Protein AF-A0A2X3K4V0-F1 (afdb_monomer_lite)

Organism: Escherichia coli (NCBI:txid562)

Secondary structure (DSSP, 8-state):
----------------------TTEEEEEEEEEETTEEEEEEEE-GGGGSTTTTTTS-HHHHHTT-HHHHHHHHHHHEESPPPHHHHHHHS--

Structure (mmCIF, N/CA/C/O backbone):
data_AF-A0A2X3K4V0-F1
#
_entry.id   AF-A0A2X3K4V0-F1
#
loop_
_atom_site.group_PDB
_atom_site.id
_atom_site.type_symbol
_atom_site.label_atom_id
_atom_site.label_alt_id
_atom_site.label_comp_id
_atom_site.label_asym_id
_atom_site.label_entity_id
_atom_site.label_seq_id
_atom_site.pdbx_PDB_ins_code
_atom_site.Cartn_x
_atom_site.Cartn_y
_atom_site.Cartn_z
_atom_site.occupancy
_atom_site.B_iso_or_equiv
_atom_site.auth_seq_id
_atom_site.auth_comp_id
_atom_site.auth_asym_id
_atom_site.auth_atom_id
_atom_site.pdbx_PDB_model_num
ATOM 1 N N . MET A 1 1 ? 10.579 -22.789 -51.667 1.00 44.31 1 MET A N 1
ATOM 2 C CA . MET A 1 1 ? 11.491 -22.113 -50.719 1.00 44.31 1 MET A CA 1
ATOM 3 C C . MET A 1 1 ? 11.055 -20.663 -50.598 1.00 44.31 1 MET A C 1
ATOM 5 O O . MET A 1 1 ? 10.807 -20.060 -51.633 1.00 44.31 1 MET A O 1
ATOM 9 N N . LYS A 1 2 ? 11.022 -20.157 -49.357 1.00 41.94 2 LYS A N 1
ATOM 10 C CA . LYS A 1 2 ? 10.664 -18.803 -48.885 1.00 41.94 2 LYS A CA 1
ATOM 11 C C . LYS A 1 2 ? 9.216 -18.629 -48.408 1.00 41.94 2 LYS A C 1
ATOM 13 O O . LYS A 1 2 ? 8.310 -18.282 -49.151 1.00 41.94 2 LYS A O 1
ATOM 18 N N . GLU A 1 3 ? 9.095 -18.909 -47.115 1.00 34.72 3 GLU A N 1
ATOM 19 C CA . GLU A 1 3 ? 8.107 -18.425 -46.158 1.00 34.72 3 GLU A CA 1
ATOM 20 C C . GLU A 1 3 ? 8.244 -16.905 -45.970 1.00 34.72 3 GLU A C 1
ATOM 22 O O . GLU A 1 3 ? 9.363 -16.398 -45.873 1.00 34.72 3 GLU A O 1
ATOM 27 N N . THR A 1 4 ? 7.119 -16.198 -45.859 1.00 45.78 4 THR A N 1
ATOM 28 C CA . THR A 1 4 ? 7.045 -14.884 -45.205 1.00 45.78 4 THR A CA 1
ATOM 29 C C . THR A 1 4 ? 5.759 -14.811 -44.390 1.00 45.78 4 THR A C 1
ATOM 31 O O . THR A 1 4 ? 4.663 -14.762 -44.946 1.00 45.78 4 THR A O 1
ATOM 34 N N . LYS A 1 5 ? 5.938 -14.835 -43.064 1.00 45.41 5 LYS A N 1
ATOM 35 C CA . LYS A 1 5 ? 4.956 -14.504 -42.025 1.00 45.41 5 LYS A CA 1
ATOM 36 C C . LYS A 1 5 ? 4.301 -13.155 -42.301 1.00 45.41 5 LYS A C 1
ATOM 38 O O . LYS A 1 5 ? 5.026 -12.196 -42.534 1.00 45.41 5 LYS A O 1
ATOM 43 N N . ASN A 1 6 ? 2.986 -13.069 -42.123 1.00 46.19 6 ASN A N 1
ATOM 44 C CA . ASN A 1 6 ? 2.319 -11.834 -41.725 1.00 46.19 6 ASN A CA 1
ATOM 45 C C . ASN A 1 6 ? 1.287 -12.165 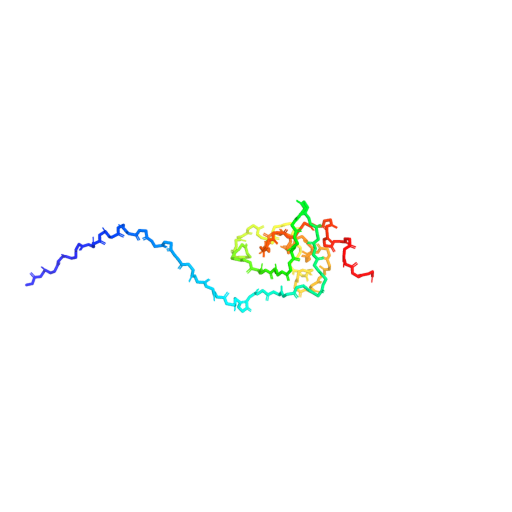-40.646 1.00 46.19 6 ASN A C 1
ATOM 47 O O . ASN A 1 6 ? 0.537 -13.129 -40.757 1.00 46.19 6 ASN A O 1
ATOM 51 N N . ILE A 1 7 ? 1.389 -11.404 -39.565 1.00 44.66 7 ILE A N 1
ATOM 52 C CA . ILE A 1 7 ? 0.786 -11.617 -38.255 1.00 44.66 7 ILE A CA 1
ATOM 53 C C . ILE A 1 7 ? -0.631 -11.047 -38.289 1.00 44.66 7 ILE A C 1
ATOM 55 O O . ILE A 1 7 ? -0.819 -9.892 -38.670 1.00 44.66 7 ILE A O 1
ATOM 59 N N . ASP A 1 8 ? -1.601 -11.875 -37.916 1.00 45.34 8 ASP A N 1
ATOM 60 C CA . ASP A 1 8 ? -3.005 -11.500 -37.809 1.00 45.34 8 ASP A CA 1
ATOM 61 C C . ASP A 1 8 ? -3.196 -10.513 -36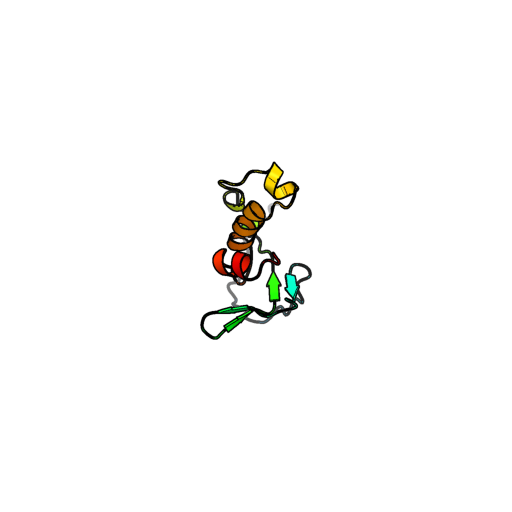.647 1.00 45.34 8 ASP A C 1
ATOM 63 O O . ASP A 1 8 ? -2.676 -10.706 -35.545 1.00 45.34 8 ASP A O 1
ATOM 67 N N . THR A 1 9 ? -3.866 -9.401 -36.937 1.00 44.94 9 THR A N 1
ATOM 68 C CA . THR A 1 9 ? -4.231 -8.372 -35.963 1.00 44.94 9 THR A CA 1
ATOM 69 C C . THR A 1 9 ? -5.665 -8.642 -35.529 1.00 44.94 9 THR A C 1
ATOM 71 O O . THR A 1 9 ? -6.599 -8.133 -36.145 1.00 44.94 9 THR A O 1
ATOM 74 N N . GLU A 1 10 ? -5.846 -9.398 -34.448 1.00 37.72 10 GLU A N 1
ATOM 75 C CA . GLU A 1 10 ? -7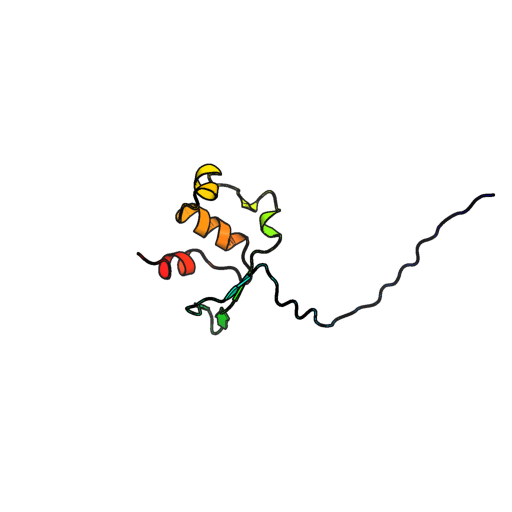.137 -9.481 -33.766 1.00 37.72 10 GLU A CA 1
ATOM 76 C C . GLU A 1 10 ? -7.218 -8.416 -32.668 1.00 37.72 10 GLU A C 1
ATOM 78 O O . GLU A 1 10 ? -6.671 -8.548 -31.574 1.00 37.72 10 GLU A O 1
ATOM 83 N N . ASN A 1 11 ? -7.950 -7.344 -32.966 1.00 43.22 11 ASN A N 1
ATOM 84 C CA . ASN A 1 11 ? -8.628 -6.559 -31.946 1.00 43.22 11 ASN A CA 1
ATOM 85 C C . ASN A 1 11 ? -9.966 -7.246 -31.652 1.00 43.22 11 ASN A C 1
ATOM 87 O O . ASN A 1 11 ? -10.903 -7.114 -32.436 1.00 43.22 11 ASN A O 1
ATOM 91 N N . THR A 1 12 ? -10.071 -7.944 -30.523 1.00 33.41 12 THR A N 1
ATOM 92 C CA . THR A 1 12 ? -11.361 -8.260 -29.901 1.00 33.41 12 THR A CA 1
ATOM 93 C C . THR A 1 12 ? -11.247 -8.101 -28.391 1.00 33.41 12 THR A C 1
ATOM 95 O O . THR A 1 12 ? -10.536 -8.82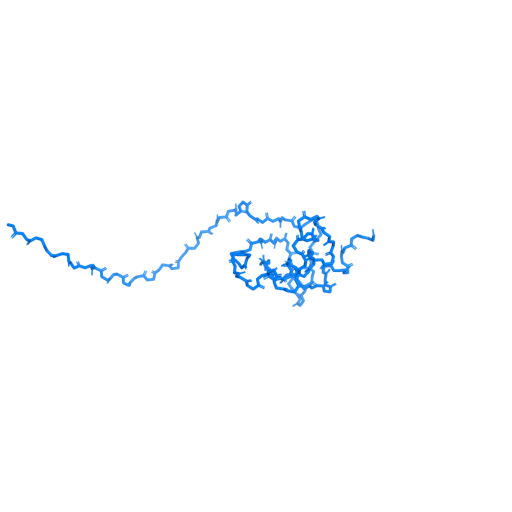0 -27.697 1.00 33.41 12 THR A O 1
ATOM 98 N N . VAL A 1 13 ? -11.969 -7.089 -27.919 1.00 47.38 13 VAL A N 1
ATOM 99 C CA . VAL A 1 13 ? -12.418 -6.872 -26.546 1.00 47.38 13 VAL A CA 1
ATOM 100 C C . VAL A 1 13 ? -12.885 -8.178 -25.904 1.00 47.38 13 VAL A C 1
ATOM 102 O O . VAL A 1 13 ? -13.844 -8.786 -26.371 1.00 47.38 13 VAL A O 1
ATOM 105 N N . VAL A 1 14 ? -12.276 -8.542 -24.776 1.00 44.62 14 VAL A N 1
ATOM 106 C CA . VAL A 1 14 ? -12.875 -9.454 -23.796 1.00 44.62 14 VAL A CA 1
ATOM 107 C C . VAL A 1 14 ? -12.807 -8.809 -22.415 1.00 44.62 14 VAL A C 1
ATOM 109 O O . VAL A 1 14 ? -11.795 -8.831 -21.721 1.00 44.62 14 VAL A O 1
ATOM 112 N N . ALA A 1 15 ? -13.915 -8.175 -22.040 1.00 43.25 15 ALA A N 1
ATOM 113 C CA . ALA A 1 15 ? -14.294 -8.053 -20.647 1.00 43.25 15 ALA A CA 1
ATOM 114 C C . ALA A 1 15 ? -14.894 -9.400 -20.236 1.00 43.25 15 ALA A C 1
ATOM 116 O O . ALA A 1 15 ? -15.925 -9.766 -20.784 1.00 43.25 15 ALA A O 1
ATOM 117 N N . ASP A 1 16 ? -14.233 -10.134 -19.339 1.00 35.41 16 ASP A N 1
ATOM 118 C CA . ASP A 1 16 ? -14.873 -10.856 -18.234 1.00 35.41 16 ASP A CA 1
ATOM 119 C C . ASP A 1 16 ? -13.816 -11.540 -17.349 1.00 35.41 16 ASP A C 1
ATOM 121 O O . ASP A 1 16 ? -13.062 -12.408 -17.779 1.00 35.41 16 ASP A O 1
ATOM 125 N N . THR A 1 17 ? -13.792 -11.108 -16.089 1.00 44.34 17 THR A N 1
ATOM 126 C CA . THR A 1 17 ? -13.681 -11.945 -14.891 1.00 44.34 17 THR A CA 1
ATOM 127 C C . THR A 1 17 ? -12.654 -13.082 -14.898 1.00 44.34 17 THR A C 1
ATOM 129 O O . THR A 1 17 ? -12.990 -14.253 -15.066 1.00 44.34 17 THR A O 1
ATOM 132 N N . VAL A 1 18 ? -11.426 -12.762 -14.481 1.00 42.47 18 VAL A N 1
ATOM 133 C CA . VAL A 1 18 ? -10.620 -13.717 -13.711 1.00 42.47 18 VAL A CA 1
ATOM 134 C C . VAL A 1 18 ? -10.864 -13.422 -12.234 1.00 42.47 18 VAL A C 1
ATOM 136 O O . VAL A 1 18 ? -10.274 -12.523 -11.641 1.00 42.47 18 VAL A O 1
ATOM 139 N N . LYS A 1 19 ? -11.788 -14.179 -11.633 1.00 46.03 19 LYS A N 1
ATOM 140 C CA . LYS A 1 19 ? -11.907 -14.329 -10.178 1.00 46.03 19 LYS A CA 1
ATOM 141 C C . LYS A 1 19 ? -10.753 -15.220 -9.715 1.00 46.03 19 LYS A C 1
ATOM 143 O O . LYS A 1 19 ? -10.956 -16.364 -9.315 1.00 46.03 19 LYS A O 1
ATOM 148 N N . GLU A 1 20 ? -9.535 -14.712 -9.850 1.00 40.88 20 GLU A N 1
ATOM 149 C CA . GLU A 1 20 ? -8.363 -15.315 -9.239 1.00 40.88 20 GLU A CA 1
ATOM 150 C C . GLU A 1 20 ? -8.494 -15.037 -7.745 1.00 40.88 20 GLU A C 1
ATOM 152 O O . GLU A 1 20 ? -8.609 -13.892 -7.307 1.00 40.88 20 GLU A O 1
ATOM 157 N N . THR A 1 21 ? -8.570 -16.089 -6.937 1.00 49.75 21 THR A N 1
ATOM 158 C CA . THR A 1 21 ? -8.349 -15.919 -5.501 1.00 49.75 21 THR A CA 1
ATOM 159 C C . THR A 1 21 ? -6.842 -15.747 -5.371 1.00 49.75 21 THR A C 1
ATOM 161 O O . THR A 1 21 ? -6.135 -16.719 -5.140 1.00 49.75 21 THR A O 1
ATOM 164 N N . SER A 1 22 ? -6.353 -14.545 -5.689 1.00 52.62 22 SER A N 1
ATOM 165 C CA . SER A 1 22 ? -4.936 -14.269 -5.890 1.00 52.62 22 SER A CA 1
ATOM 166 C C . SER A 1 22 ? -4.152 -14.677 -4.651 1.00 52.62 22 SER A C 1
ATOM 168 O O . SER A 1 22 ? -4.351 -14.152 -3.554 1.00 52.62 22 SER A O 1
ATOM 170 N N . GLU A 1 23 ? -3.212 -15.596 -4.839 1.00 64.56 23 GLU A N 1
ATOM 171 C CA . GLU A 1 23 ? -2.309 -16.143 -3.818 1.00 64.56 23 GLU A CA 1
ATOM 172 C C . GLU A 1 23 ? -1.365 -15.073 -3.217 1.00 64.56 23 GLU A C 1
ATOM 174 O O . GLU A 1 23 ? -0.524 -15.360 -2.370 1.00 64.56 23 GLU A O 1
ATOM 179 N N . ARG A 1 24 ? -1.489 -13.820 -3.675 1.00 75.75 24 ARG A N 1
ATOM 180 C CA . ARG A 1 24 ? -0.595 -12.685 -3.418 1.00 75.75 24 ARG A CA 1
ATOM 181 C C . ARG A 1 24 ? -1.153 -11.632 -2.457 1.00 75.75 24 ARG A C 1
ATOM 183 O O . ARG A 1 24 ? -0.474 -10.635 -2.203 1.00 75.75 24 ARG A O 1
ATOM 190 N N . GLY A 1 25 ? -2.362 -11.821 -1.929 1.00 86.12 25 GLY A N 1
ATOM 191 C CA . GLY A 1 25 ? -2.985 -10.857 -1.022 1.00 86.12 25 GLY A CA 1
ATOM 192 C C . GLY A 1 25 ? -3.483 -11.447 0.289 1.00 86.12 25 GLY A C 1
ATOM 193 O O . GLY A 1 25 ? -3.692 -12.649 0.441 1.00 86.12 25 GLY A O 1
ATOM 194 N N . ILE A 1 26 ? -3.647 -10.558 1.262 1.00 90.94 26 ILE A N 1
ATOM 195 C CA . ILE A 1 26 ? -4.019 -10.858 2.638 1.00 90.94 26 ILE A CA 1
ATOM 196 C C . ILE A 1 26 ? -5.423 -10.337 2.935 1.00 90.94 26 ILE A C 1
ATOM 198 O O . ILE A 1 26 ? -5.772 -9.200 2.614 1.00 90.94 26 ILE A O 1
ATOM 202 N N . LYS A 1 27 ? -6.232 -11.161 3.606 1.00 92.44 27 LYS A N 1
ATOM 203 C CA . LYS A 1 27 ? -7.482 -10.702 4.216 1.00 92.44 27 LYS A CA 1
ATOM 204 C C . LYS A 1 27 ? -7.159 -10.023 5.542 1.00 92.44 27 LYS A C 1
ATOM 206 O O . LYS A 1 27 ? -6.480 -10.603 6.386 1.00 92.44 27 LYS A O 1
ATOM 211 N N . LEU A 1 28 ? -7.657 -8.808 5.732 1.00 89.38 28 LEU A N 1
ATOM 212 C CA . LEU A 1 28 ? -7.448 -8.065 6.966 1.00 89.38 28 LEU A CA 1
ATOM 213 C C . LEU A 1 28 ? -8.343 -8.631 8.071 1.00 89.38 28 LEU A C 1
ATOM 215 O O . LEU A 1 28 ? -9.554 -8.769 7.890 1.00 89.38 28 LEU A O 1
ATOM 219 N N . THR A 1 29 ? -7.755 -8.913 9.234 1.00 89.56 29 THR A N 1
ATOM 220 C CA . THR A 1 29 ? -8.509 -9.311 10.434 1.00 89.56 29 THR A CA 1
ATOM 221 C C . THR A 1 29 ? -9.433 -8.187 10.898 1.00 89.56 29 THR A C 1
ATOM 223 O O . THR A 1 29 ? -10.562 -8.439 11.313 1.00 89.56 29 THR A O 1
ATOM 226 N N . GLN A 1 30 ? -8.968 -6.941 10.780 1.00 88.50 30 GLN A N 1
ATOM 227 C CA . GLN A 1 30 ? -9.753 -5.745 11.041 1.00 88.50 30 GLN A CA 1
ATOM 228 C C . GLN A 1 30 ? -9.867 -4.920 9.752 1.00 88.50 30 GLN A C 1
ATOM 230 O O . GLN A 1 30 ? -8.843 -4.462 9.241 1.00 88.50 30 GLN A O 1
ATOM 235 N N . PRO A 1 31 ? -11.085 -4.727 9.211 1.00 89.12 31 PRO A N 1
ATOM 236 C CA . PRO A 1 31 ? -11.291 -3.890 8.038 1.00 89.12 31 PRO A CA 1
ATOM 237 C C . PRO A 1 31 ? -10.863 -2.441 8.282 1.00 89.12 31 PRO A C 1
ATOM 239 O O . PRO A 1 31 ? -11.036 -1.908 9.380 1.00 89.12 31 PRO A O 1
ATOM 242 N N . ILE A 1 32 ? -10.368 -1.790 7.234 1.00 88.19 32 ILE A N 1
ATOM 243 C CA . ILE A 1 32 ? -10.058 -0.357 7.243 1.00 88.19 32 ILE A CA 1
ATOM 244 C C . ILE A 1 32 ? -11.240 0.391 6.625 1.00 88.19 32 ILE A C 1
ATOM 246 O O . ILE A 1 32 ? -11.623 0.105 5.492 1.00 88.19 32 ILE A O 1
ATOM 250 N N . GLU A 1 33 ? -11.797 1.362 7.348 1.00 87.50 33 GLU A N 1
ATOM 251 C CA . GLU A 1 33 ? -12.850 2.242 6.831 1.00 87.50 33 GLU A CA 1
ATOM 252 C C . GLU A 1 33 ? -12.235 3.528 6.266 1.00 87.50 33 GLU A C 1
ATOM 254 O O . GLU A 1 33 ? -11.595 4.294 6.991 1.00 87.50 33 GLU A O 1
ATOM 259 N N . ARG A 1 34 ? -12.425 3.777 4.967 1.00 82.69 34 ARG A N 1
ATOM 260 C CA . ARG A 1 34 ? -11.906 4.968 4.286 1.00 82.69 34 ARG A CA 1
ATOM 261 C C . ARG A 1 34 ? -12.934 5.515 3.306 1.00 82.69 34 ARG A C 1
ATOM 263 O O . ARG A 1 34 ? -13.319 4.833 2.368 1.00 82.69 34 ARG A O 1
ATOM 270 N N . GLY A 1 35 ? -13.370 6.759 3.507 1.00 79.12 35 GLY A N 1
ATOM 271 C CA . GLY A 1 35 ? -14.259 7.449 2.559 1.00 79.12 35 GLY A CA 1
ATOM 272 C C . GLY A 1 35 ? -15.600 6.745 2.299 1.00 79.12 35 GLY A C 1
ATOM 273 O O . GLY A 1 35 ? -16.180 6.938 1.240 1.00 79.12 35 GLY A O 1
ATOM 274 N N . GLY A 1 36 ? -16.078 5.918 3.237 1.00 80.69 36 GLY A N 1
ATOM 275 C CA . GLY A 1 36 ? -17.287 5.099 3.077 1.00 80.69 36 GLY A CA 1
ATOM 276 C C . GLY A 1 36 ? -17.043 3.696 2.507 1.00 80.69 36 GLY A C 1
ATOM 277 O O . GLY A 1 36 ? -17.964 2.883 2.496 1.00 80.69 36 GLY A O 1
ATOM 278 N N . GLU A 1 37 ? -15.813 3.378 2.098 1.00 82.88 37 GLU A N 1
ATOM 279 C CA . GLU A 1 37 ? -15.412 2.051 1.632 1.00 82.88 37 GLU A CA 1
ATOM 280 C C . GLU A 1 37 ? -14.733 1.247 2.752 1.00 82.88 37 GLU A C 1
ATOM 282 O O . GLU A 1 37 ? -14.011 1.795 3.592 1.00 82.88 37 GLU A O 1
ATOM 287 N N . LYS A 1 38 ? -14.971 -0.071 2.767 1.00 89.50 38 LYS A N 1
ATOM 288 C CA . LYS A 1 38 ? -14.331 -1.014 3.692 1.00 89.50 38 LYS A CA 1
ATOM 289 C C . LYS A 1 38 ? -13.301 -1.857 2.957 1.00 89.50 38 LYS A C 1
ATOM 291 O O . LYS A 1 38 ? -13.655 -2.771 2.215 1.00 89.50 38 LYS A O 1
ATOM 296 N N . ILE A 1 39 ? -12.029 -1.609 3.235 1.00 90.81 39 ILE A N 1
ATOM 297 C CA . ILE A 1 39 ? -10.933 -2.436 2.736 1.00 90.81 39 ILE A CA 1
ATOM 298 C C . ILE A 1 39 ? -10.846 -3.675 3.629 1.00 90.81 39 ILE A C 1
ATOM 300 O O . ILE A 1 39 ? -10.589 -3.573 4.828 1.00 90.81 39 ILE A O 1
ATOM 304 N N . THR A 1 40 ? -11.084 -4.850 3.048 1.00 92.81 40 THR A N 1
ATOM 305 C CA . THR A 1 40 ? -11.045 -6.150 3.750 1.00 92.81 40 THR A CA 1
ATOM 306 C C . THR A 1 40 ? -9.978 -7.091 3.200 1.00 92.81 40 THR A C 1
ATOM 308 O O . THR A 1 40 ? -9.661 -8.096 3.832 1.00 92.81 40 THR A O 1
ATOM 311 N N . TYR A 1 41 ? -9.410 -6.759 2.045 1.00 92.94 41 TYR A N 1
ATOM 312 C CA . TYR A 1 41 ? -8.382 -7.518 1.355 1.00 92.94 41 TYR A CA 1
ATOM 313 C C . TYR A 1 41 ? -7.385 -6.542 0.738 1.00 92.94 41 TYR A C 1
ATOM 315 O O . TYR A 1 41 ? -7.786 -5.477 0.267 1.00 92.94 41 TYR A O 1
ATOM 323 N N . VAL A 1 42 ? -6.105 -6.896 0.776 1.00 92.12 42 VAL A N 1
ATOM 324 C CA . VAL A 1 42 ? -5.014 -6.093 0.223 1.00 92.12 42 VAL A CA 1
ATOM 325 C C . VAL A 1 42 ? -4.016 -7.019 -0.449 1.00 92.12 42 VAL A C 1
ATOM 327 O O . VAL A 1 42 ? -3.611 -8.017 0.141 1.00 92.12 42 VAL A O 1
ATOM 330 N N . GLU A 1 43 ? -3.567 -6.670 -1.645 1.00 94.69 43 GLU A N 1
ATOM 331 C CA . GLU A 1 43 ? -2.548 -7.417 -2.383 1.00 94.69 43 GLU A CA 1
ATOM 332 C C . GLU A 1 43 ? -1.319 -6.566 -2.683 1.00 94.69 43 GLU A C 1
ATOM 334 O O . GLU A 1 43 ? -1.416 -5.346 -2.835 1.00 94.69 43 GLU A O 1
ATOM 339 N N . ILE A 1 44 ? -0.157 -7.214 -2.786 1.00 92.50 44 ILE A N 1
ATOM 340 C CA . ILE A 1 44 ? 1.039 -6.587 -3.351 1.00 92.50 44 ILE A CA 1
ATOM 341 C C . ILE A 1 44 ? 0.934 -6.650 -4.874 1.00 92.50 44 ILE A C 1
ATOM 343 O O . ILE A 1 44 ? 0.775 -7.717 -5.463 1.00 92.50 44 ILE A O 1
ATOM 347 N N . THR A 1 45 ? 1.051 -5.495 -5.511 1.00 92.06 45 THR A N 1
ATOM 348 C CA . THR A 1 45 ? 0.986 -5.342 -6.966 1.00 92.06 45 THR A CA 1
ATOM 349 C C . THR A 1 45 ? 2.373 -5.437 -7.605 1.00 92.06 45 THR A C 1
ATOM 351 O O . THR A 1 45 ? 3.400 -5.321 -6.932 1.00 92.06 45 THR A O 1
ATOM 354 N N . GLY A 1 46 ? 2.419 -5.530 -8.939 1.00 91.19 46 GLY A N 1
ATOM 355 C CA . GLY A 1 46 ? 3.663 -5.427 -9.718 1.00 91.19 46 GLY A CA 1
ATOM 356 C C . GLY A 1 46 ? 4.400 -4.084 -9.575 1.00 91.19 46 GLY A C 1
ATOM 357 O O . GLY A 1 46 ? 5.513 -3.936 -10.071 1.00 91.19 46 GLY A O 1
ATOM 358 N N . ALA A 1 47 ? 3.839 -3.100 -8.859 1.00 90.94 47 ALA A N 1
ATOM 359 C CA . ALA A 1 47 ? 4.537 -1.856 -8.538 1.00 90.94 47 ALA A CA 1
ATOM 360 C C . ALA A 1 47 ? 5.842 -2.087 -7.752 1.00 90.94 47 ALA A C 1
ATOM 362 O O . ALA A 1 47 ? 6.737 -1.249 -7.823 1.00 90.94 47 ALA A O 1
ATOM 363 N N . ILE A 1 48 ? 5.983 -3.219 -7.047 1.00 91.06 48 ILE A N 1
ATOM 364 C CA . ILE A 1 48 ? 7.228 -3.603 -6.360 1.00 91.06 48 ILE A CA 1
ATOM 365 C C . ILE A 1 48 ? 8.413 -3.789 -7.321 1.00 91.06 48 ILE A C 1
ATOM 367 O O . ILE A 1 48 ? 9.551 -3.539 -6.936 1.00 91.06 48 ILE A O 1
ATOM 371 N N . GLU A 1 49 ? 8.147 -4.172 -8.571 1.00 91.00 49 GLU A N 1
ATOM 372 C CA . GLU A 1 49 ? 9.162 -4.420 -9.606 1.00 91.00 49 GLU A CA 1
ATOM 373 C C . GLU A 1 49 ? 9.661 -3.119 -10.252 1.00 91.00 49 GLU A C 1
ATOM 375 O O . GLU A 1 49 ? 10.677 -3.097 -10.946 1.00 91.00 49 GLU A O 1
ATOM 380 N N . GLN A 1 50 ? 8.960 -2.007 -10.020 1.00 90.44 50 GLN A N 1
ATOM 381 C CA . GLN A 1 50 ? 9.340 -0.708 -10.552 1.00 90.44 50 GLN A CA 1
ATOM 382 C C . GLN A 1 50 ? 10.545 -0.161 -9.782 1.00 90.44 50 GLN A C 1
ATOM 384 O O . GLN A 1 50 ? 10.534 -0.095 -8.552 1.00 90.44 50 GLN A O 1
ATOM 389 N N . ALA A 1 51 ? 11.556 0.332 -10.504 1.00 81.19 51 ALA A N 1
ATOM 390 C CA . ALA A 1 51 ? 12.797 0.858 -9.919 1.00 81.19 51 ALA A CA 1
ATOM 391 C C . ALA A 1 51 ? 12.578 1.981 -8.877 1.00 81.19 51 ALA A C 1
ATOM 393 O O . ALA A 1 51 ? 13.424 2.207 -8.015 1.00 81.19 51 ALA A O 1
ATOM 394 N N . GLY A 1 52 ? 11.435 2.675 -8.927 1.00 86.62 52 GLY A N 1
ATOM 395 C CA . GLY A 1 52 ? 11.061 3.719 -7.968 1.00 86.62 52 GLY A CA 1
ATOM 396 C C . GLY A 1 52 ? 10.460 3.223 -6.646 1.00 86.62 52 GLY A C 1
ATOM 397 O O . GLY A 1 52 ? 10.300 4.028 -5.731 1.00 86.62 52 GLY A O 1
ATOM 398 N N . SER A 1 53 ? 10.133 1.935 -6.513 1.00 90.31 53 SER A N 1
ATOM 399 C CA . SER A 1 53 ? 9.428 1.397 -5.339 1.00 90.31 53 SER A CA 1
ATOM 400 C C . SER A 1 53 ? 10.229 1.555 -4.039 1.00 90.31 53 SER A C 1
ATOM 402 O O . SER A 1 53 ? 9.707 2.034 -3.029 1.00 90.31 53 SER A O 1
ATOM 404 N N . LEU A 1 54 ? 11.533 1.264 -4.099 1.00 93.44 54 LEU A N 1
ATOM 405 C CA . LEU A 1 54 ? 12.471 1.350 -2.971 1.00 93.44 54 LEU A CA 1
ATOM 406 C C . LEU A 1 54 ? 13.131 2.729 -2.820 1.00 93.44 54 LEU A C 1
ATOM 408 O O . LEU A 1 54 ? 14.019 2.903 -1.988 1.00 93.44 54 LEU A O 1
ATOM 412 N N . ARG A 1 55 ? 12.738 3.718 -3.632 1.00 92.19 55 ARG A N 1
ATOM 413 C CA . ARG A 1 55 ? 13.356 5.047 -3.605 1.00 92.19 55 ARG A CA 1
ATOM 414 C C . ARG A 1 55 ? 13.227 5.671 -2.214 1.00 92.19 55 ARG A C 1
ATOM 416 O O . ARG A 1 55 ? 12.159 5.603 -1.604 1.00 92.19 55 ARG A O 1
ATOM 423 N N . ASP A 1 56 ? 14.304 6.297 -1.750 1.00 93.62 56 ASP A N 1
ATOM 424 C CA . ASP A 1 56 ? 14.383 6.958 -0.443 1.00 93.62 56 ASP A CA 1
ATOM 425 C C . ASP A 1 56 ? 14.206 5.989 0.753 1.00 93.62 56 ASP A C 1
ATOM 427 O O . ASP A 1 56 ? 14.011 6.431 1.883 1.00 93.62 56 ASP A O 1
ATOM 431 N N . LEU A 1 57 ? 14.310 4.669 0.521 1.00 94.25 57 LEU A N 1
ATOM 432 C CA . LEU A 1 57 ? 14.308 3.631 1.556 1.00 94.25 57 LEU A CA 1
ATOM 433 C C . LEU A 1 57 ? 15.686 2.984 1.702 1.00 94.25 57 LEU A C 1
ATOM 435 O O . LEU A 1 57 ? 16.389 2.720 0.727 1.00 94.25 57 LEU A O 1
ATOM 439 N N . SER A 1 58 ? 16.052 2.674 2.944 1.00 95.25 58 SER A N 1
ATOM 440 C CA . SER A 1 58 ? 17.214 1.842 3.246 1.00 95.25 58 SER A CA 1
ATOM 441 C C . SER A 1 58 ? 16.884 0.383 2.939 1.00 95.25 58 SER A C 1
ATOM 443 O O . SER A 1 58 ? 15.980 -0.193 3.545 1.00 95.25 58 SER A O 1
ATOM 445 N N . LEU A 1 59 ? 17.636 -0.240 2.024 1.00 93.31 59 LEU A N 1
ATOM 446 C CA . LEU A 1 59 ? 17.439 -1.653 1.686 1.00 93.31 59 LEU A CA 1
ATOM 447 C C . LEU A 1 59 ? 17.600 -2.549 2.921 1.00 93.31 59 LEU A C 1
ATOM 449 O O . LEU A 1 59 ? 16.811 -3.467 3.114 1.00 93.31 59 LEU A O 1
ATOM 453 N N . SER A 1 60 ? 18.570 -2.256 3.790 1.00 96.81 60 SER A N 1
ATOM 454 C CA . SER A 1 60 ? 18.764 -2.998 5.038 1.00 96.81 60 SER A CA 1
ATOM 455 C C . SER A 1 60 ? 17.560 -2.878 5.972 1.00 96.81 60 SER A C 1
ATOM 457 O O . SER A 1 60 ? 17.171 -3.868 6.583 1.00 96.81 60 SER A O 1
ATOM 459 N N . ASP A 1 61 ? 16.946 -1.697 6.079 1.00 97.25 61 ASP A N 1
ATOM 460 C CA . ASP A 1 61 ? 15.754 -1.512 6.914 1.00 97.25 61 ASP A CA 1
ATOM 461 C C . ASP A 1 61 ? 14.535 -2.240 6.323 1.00 97.25 61 ASP A C 1
ATOM 463 O O . ASP A 1 61 ? 13.769 -2.845 7.070 1.00 97.25 61 ASP A O 1
ATOM 467 N N . VAL A 1 62 ? 14.382 -2.248 4.993 1.00 94.25 62 VAL A N 1
ATOM 468 C CA . VAL A 1 62 ? 13.324 -3.001 4.293 1.00 94.25 62 VAL A CA 1
ATOM 469 C C . VAL A 1 62 ? 13.504 -4.511 4.471 1.00 94.25 62 VAL A C 1
ATOM 471 O O . VAL A 1 62 ? 12.555 -5.197 4.835 1.00 94.25 62 VAL A O 1
ATOM 474 N N . LEU A 1 63 ? 14.715 -5.038 4.262 1.00 94.31 63 LEU A N 1
ATOM 475 C CA . LEU A 1 63 ? 15.004 -6.471 4.408 1.00 94.31 63 LEU A CA 1
ATOM 476 C C . LEU A 1 63 ? 14.837 -6.959 5.853 1.00 94.31 63 LEU A C 1
ATOM 478 O O . LEU A 1 63 ? 14.442 -8.101 6.068 1.00 94.31 63 LEU A O 1
ATOM 482 N N . ASN A 1 64 ? 15.086 -6.088 6.835 1.00 96.44 64 ASN A N 1
ATOM 483 C CA . ASN A 1 64 ? 14.820 -6.359 8.250 1.00 96.44 64 ASN A CA 1
ATOM 484 C C . ASN A 1 64 ? 13.381 -6.013 8.676 1.00 96.44 64 ASN A C 1
ATOM 486 O O . ASN A 1 64 ? 13.081 -6.031 9.869 1.00 96.44 64 ASN A O 1
ATOM 490 N N . LEU A 1 65 ? 12.498 -5.686 7.725 1.00 94.69 65 LEU A N 1
ATOM 491 C CA . LEU A 1 65 ? 11.082 -5.379 7.949 1.00 94.69 65 LEU A CA 1
ATOM 492 C C . LEU A 1 65 ? 10.844 -4.272 8.989 1.00 94.69 65 LEU A C 1
ATOM 494 O O . LEU A 1 65 ? 9.874 -4.300 9.748 1.00 94.69 65 LEU A O 1
ATOM 498 N N . LYS A 1 66 ? 11.718 -3.264 9.024 1.00 95.31 66 LYS A N 1
ATOM 499 C CA . LYS A 1 66 ? 11.578 -2.131 9.940 1.00 95.31 66 LYS A CA 1
ATOM 500 C C . LYS A 1 66 ? 10.306 -1.349 9.621 1.00 95.31 66 LYS A C 1
ATOM 502 O O . LYS A 1 66 ? 10.103 -0.931 8.480 1.00 95.31 66 LYS A O 1
ATOM 507 N N . ALA A 1 67 ? 9.495 -1.099 10.649 1.00 90.44 67 ALA A N 1
ATOM 508 C CA . ALA A 1 67 ? 8.150 -0.535 10.526 1.00 90.44 67 ALA A CA 1
ATOM 509 C C . ALA A 1 67 ? 8.075 0.699 9.608 1.00 90.44 67 ALA A C 1
ATOM 511 O O . ALA A 1 67 ? 7.339 0.679 8.629 1.00 90.44 67 ALA A O 1
ATOM 512 N N . GLU A 1 68 ? 8.901 1.726 9.840 1.00 90.56 68 GLU A N 1
ATOM 513 C CA . GLU A 1 68 ? 8.881 2.963 9.039 1.00 90.56 68 GLU A CA 1
ATOM 514 C C . GLU A 1 68 ? 9.142 2.733 7.540 1.00 90.56 68 GLU A C 1
ATOM 516 O O . GLU A 1 68 ? 8.478 3.320 6.681 1.00 90.56 68 GLU A O 1
ATOM 521 N N . SER A 1 69 ? 10.082 1.840 7.212 1.00 94.31 69 SER A N 1
ATOM 522 C CA . SER A 1 69 ? 10.378 1.492 5.818 1.00 94.31 69 SER A CA 1
ATOM 523 C C . SER A 1 69 ? 9.251 0.672 5.198 1.00 94.31 69 SER A C 1
ATOM 525 O O . SER A 1 69 ? 8.871 0.915 4.054 1.00 94.31 69 SER A O 1
ATOM 527 N N . MET A 1 70 ? 8.664 -0.248 5.967 1.00 92.56 70 MET A N 1
ATOM 528 C CA . MET A 1 70 ? 7.535 -1.054 5.511 1.00 92.56 70 MET A CA 1
ATOM 529 C C . MET A 1 70 ? 6.264 -0.227 5.319 1.00 92.56 70 MET A C 1
ATOM 531 O O . MET A 1 70 ? 5.559 -0.452 4.343 1.00 92.56 70 MET A O 1
ATOM 535 N N . PHE A 1 71 ? 5.985 0.766 6.165 1.00 91.69 71 PHE A N 1
ATOM 536 C CA . PHE A 1 71 ? 4.836 1.664 5.989 1.00 91.69 71 PHE A CA 1
ATOM 537 C C . PHE A 1 71 ? 4.916 2.424 4.669 1.00 91.69 71 PHE A C 1
ATOM 539 O O . PHE A 1 71 ? 3.946 2.465 3.911 1.00 91.69 71 PHE A O 1
ATOM 546 N N . THR A 1 72 ? 6.100 2.952 4.368 1.00 92.31 72 THR A N 1
ATOM 547 C CA . THR A 1 72 ? 6.360 3.669 3.120 1.00 92.31 72 THR A CA 1
ATOM 548 C C . THR A 1 72 ? 6.311 2.734 1.909 1.00 92.31 72 THR A C 1
ATOM 550 O O . THR A 1 72 ? 5.777 3.089 0.862 1.00 92.31 72 THR A O 1
ATOM 553 N N . LEU A 1 73 ? 6.866 1.524 2.017 1.00 93.62 73 LEU A N 1
ATOM 554 C CA . LEU A 1 73 ? 6.870 0.572 0.908 1.00 93.62 73 LEU A CA 1
ATOM 555 C C . LEU A 1 73 ? 5.460 0.052 0.612 1.00 93.62 73 LEU A C 1
ATOM 557 O O . LEU A 1 73 ? 5.001 0.115 -0.529 1.00 93.62 73 LEU A O 1
ATOM 561 N N . LEU A 1 74 ? 4.753 -0.423 1.639 1.00 92.19 74 LEU A N 1
ATOM 562 C CA . LEU A 1 74 ? 3.406 -0.975 1.510 1.00 92.19 74 LEU A CA 1
ATOM 563 C C . LEU A 1 74 ? 2.424 0.070 0.981 1.00 92.19 74 LEU A C 1
ATOM 565 O O . LEU A 1 74 ? 1.564 -0.282 0.176 1.00 92.19 74 LEU A O 1
ATOM 569 N N . SER A 1 75 ? 2.580 1.350 1.333 1.00 91.12 75 SER A N 1
ATOM 570 C CA . SER A 1 75 ? 1.724 2.409 0.787 1.00 91.12 75 SER A CA 1
ATOM 571 C C . SER A 1 75 ? 1.872 2.617 -0.721 1.00 91.12 75 SER A C 1
ATOM 573 O O . SER A 1 75 ? 0.930 3.044 -1.398 1.00 91.12 75 SER A O 1
ATOM 575 N N . ARG A 1 76 ? 3.038 2.264 -1.270 1.00 92.44 76 ARG A N 1
ATOM 576 C CA . ARG A 1 76 ? 3.344 2.371 -2.700 1.00 92.44 76 ARG A CA 1
ATOM 577 C C . ARG A 1 76 ? 2.892 1.151 -3.489 1.00 92.44 76 ARG A C 1
ATOM 579 O O . ARG A 1 76 ? 2.418 1.314 -4.612 1.00 92.44 76 ARG A O 1
ATOM 586 N N . VAL A 1 77 ? 3.060 -0.047 -2.927 1.00 93.38 77 VAL A N 1
ATOM 587 C CA . VAL A 1 77 ? 2.944 -1.299 -3.694 1.00 93.38 77 VAL A CA 1
ATOM 588 C C . VAL A 1 77 ? 1.643 -2.062 -3.484 1.00 93.38 77 VAL A C 1
ATOM 590 O O . VAL A 1 77 ? 1.427 -3.052 -4.179 1.00 93.38 77 VAL A O 1
ATOM 593 N N . THR A 1 78 ? 0.773 -1.632 -2.570 1.00 92.62 78 THR A N 1
ATOM 594 C CA . THR A 1 78 ? -0.485 -2.337 -2.284 1.00 92.62 78 THR A CA 1
ATOM 595 C C . THR A 1 78 ? -1.671 -1.864 -3.123 1.00 92.62 78 THR A C 1
ATOM 597 O O . THR A 1 78 ? -1.755 -0.694 -3.506 1.00 92.62 78 THR A O 1
ATOM 600 N N . SER A 1 79 ? -2.617 -2.774 -3.369 1.00 91.44 79 SER A N 1
ATOM 601 C CA . SER A 1 79 ? -3.949 -2.473 -3.897 1.00 91.44 79 SER A CA 1
ATOM 602 C C . SER A 1 79 ? -5.036 -3.101 -3.009 1.00 91.44 79 SER A C 1
ATOM 604 O O . SER A 1 79 ? -4.944 -4.291 -2.704 1.00 91.44 79 SER A O 1
ATOM 606 N N . PRO A 1 80 ? -6.054 -2.335 -2.574 1.00 90.75 80 PRO A N 1
ATOM 607 C CA . PRO A 1 80 ? -6.115 -0.875 -2.645 1.00 90.75 80 PRO A CA 1
ATOM 608 C C . PRO A 1 80 ? -4.974 -0.243 -1.830 1.00 90.75 80 PRO A C 1
ATOM 610 O O . PRO A 1 80 ? -4.531 -0.805 -0.827 1.00 90.75 80 PRO A O 1
ATOM 613 N N . ARG A 1 81 ? -4.479 0.927 -2.261 1.00 87.31 81 ARG A N 1
ATOM 614 C CA . ARG A 1 81 ? -3.329 1.582 -1.613 1.00 87.31 81 ARG A CA 1
ATOM 615 C C . ARG A 1 81 ? -3.605 1.838 -0.139 1.00 87.31 81 ARG A C 1
ATOM 617 O O . ARG A 1 81 ? -4.576 2.509 0.210 1.00 87.31 81 ARG A O 1
ATOM 624 N N . LEU A 1 82 ? -2.730 1.370 0.735 1.00 87.19 82 LEU A N 1
ATOM 625 C CA . LEU A 1 82 ? -2.782 1.681 2.158 1.00 87.19 82 LEU A CA 1
ATOM 626 C C . LEU A 1 82 ? -2.058 3.009 2.420 1.00 87.19 82 LEU A C 1
ATOM 628 O O . LEU A 1 82 ? -0.876 3.117 2.144 1.00 87.19 82 LEU A O 1
ATOM 632 N N . ASP A 1 83 ? -2.722 4.053 2.910 1.00 78.19 83 ASP A N 1
ATOM 633 C CA . ASP A 1 83 ? -2.015 5.297 3.233 1.00 78.19 83 ASP A CA 1
ATOM 634 C C . ASP A 1 83 ? -1.206 5.141 4.528 1.00 78.19 83 ASP A C 1
ATOM 636 O O . ASP A 1 83 ? -1.617 4.441 5.455 1.00 78.19 83 ASP A O 1
ATOM 640 N N . GLU A 1 84 ? -0.058 5.815 4.604 1.00 71.50 84 GLU A N 1
ATOM 641 C CA . GLU A 1 84 ? 0.838 5.721 5.762 1.00 71.50 84 GLU A CA 1
ATOM 642 C C . GLU A 1 84 ? 0.159 6.123 7.073 1.00 71.50 84 GLU A C 1
ATOM 644 O O . GLU A 1 84 ? 0.445 5.526 8.107 1.00 71.50 84 GLU A O 1
ATOM 649 N N . VAL A 1 85 ? -0.757 7.097 7.045 1.00 72.50 85 VAL A N 1
ATOM 650 C CA . VAL A 1 85 ? -1.472 7.559 8.244 1.00 72.50 85 VAL A CA 1
ATOM 651 C C . VAL A 1 85 ? -2.364 6.446 8.788 1.00 72.50 85 VAL A C 1
ATOM 653 O O . VAL A 1 85 ? -2.343 6.177 9.988 1.00 72.50 85 VAL A O 1
ATOM 656 N N . THR A 1 86 ? -3.096 5.751 7.921 1.00 70.06 86 THR A N 1
ATOM 657 C CA . THR A 1 86 ? -3.914 4.594 8.299 1.00 70.06 86 THR A CA 1
ATOM 658 C C . THR A 1 86 ? -3.065 3.432 8.790 1.00 70.06 86 THR A C 1
ATOM 660 O O . THR A 1 86 ? -3.412 2.824 9.801 1.00 70.06 86 THR A O 1
ATOM 663 N N . ILE A 1 87 ? -1.946 3.127 8.125 1.00 71.38 87 ILE A N 1
ATOM 664 C CA . ILE A 1 87 ? -1.080 2.030 8.575 1.00 71.38 87 ILE A CA 1
ATOM 665 C C . ILE A 1 87 ? -0.476 2.357 9.949 1.00 71.38 87 ILE A C 1
ATOM 667 O O . ILE A 1 87 ? -0.488 1.506 10.832 1.00 71.38 87 ILE A O 1
ATOM 671 N N . LYS A 1 88 ? -0.019 3.595 10.172 1.00 72.06 88 LYS A N 1
ATOM 672 C CA . LYS A 1 88 ? 0.542 4.041 11.459 1.00 72.06 88 LYS A CA 1
ATOM 673 C C . LYS A 1 88 ? -0.500 4.090 12.574 1.00 72.06 88 LYS A C 1
ATOM 675 O O . LYS A 1 88 ? -0.192 3.740 13.705 1.00 72.06 88 LYS A O 1
ATOM 680 N N . LYS A 1 89 ? -1.735 4.496 12.265 1.00 68.88 89 LYS A N 1
ATOM 681 C CA . LYS A 1 89 ? -2.842 4.556 13.233 1.00 68.88 89 LYS A CA 1
ATOM 682 C C . LYS A 1 89 ? -3.304 3.170 13.689 1.00 68.88 89 LYS A C 1
ATOM 684 O O . LYS A 1 89 ? -3.756 3.027 14.822 1.00 68.88 89 LYS A O 1
ATOM 689 N N . ASN A 1 90 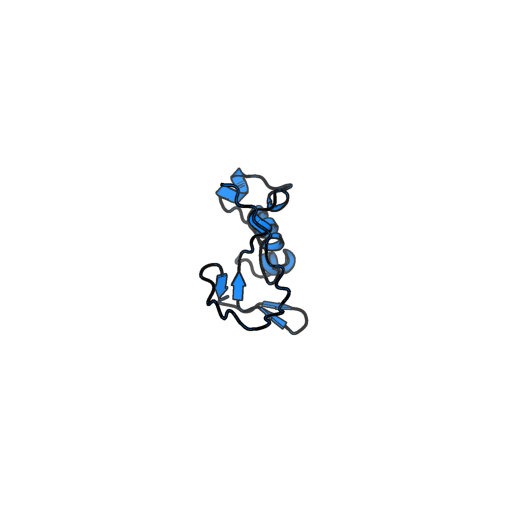? -3.205 2.176 12.808 1.00 63.84 90 ASN A N 1
ATOM 690 C CA . ASN A 1 90 ? -3.651 0.808 13.064 1.00 63.84 90 ASN A CA 1
ATOM 691 C C . ASN A 1 90 ? -2.483 -0.154 13.358 1.00 63.84 90 ASN A C 1
ATOM 693 O O . ASN A 1 90 ? -2.714 -1.335 13.616 1.00 63.84 90 ASN A O 1
ATOM 697 N N . GLY A 1 91 ? -1.242 0.339 13.319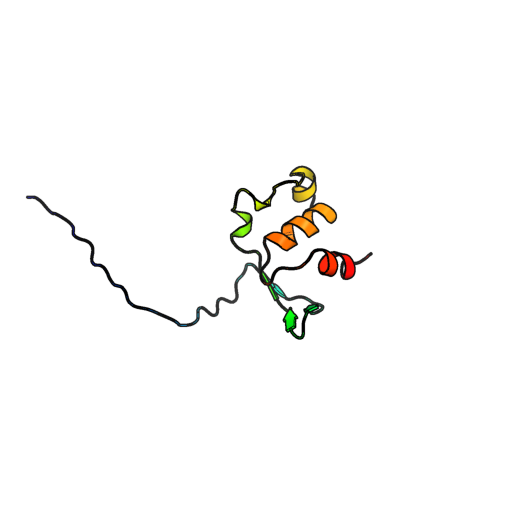 1.00 56.56 91 GLY A N 1
ATOM 698 C CA . GLY A 1 91 ? -0.064 -0.367 13.797 1.00 56.56 91 GLY A CA 1
ATOM 699 C C . GLY A 1 91 ? -0.163 -0.532 15.307 1.00 56.56 91 GLY A C 1
ATOM 700 O O . GLY A 1 91 ? -0.299 0.446 16.036 1.00 56.56 91 GLY A O 1
ATOM 701 N N . ILE A 1 92 ? -0.158 -1.785 15.756 1.00 50.19 92 ILE A N 1
ATOM 702 C CA . ILE A 1 92 ? -0.115 -2.169 17.171 1.00 50.19 92 ILE A CA 1
ATOM 703 C C . ILE A 1 92 ? 1.073 -1.428 17.827 1.00 50.19 92 ILE A C 1
ATOM 705 O O . ILE A 1 92 ? 2.129 -1.381 17.190 1.00 50.19 92 ILE A O 1
ATOM 709 N N . PRO A 1 93 ? 0.896 -0.819 19.019 1.00 49.38 93 PRO A N 1
ATOM 710 C CA . PRO A 1 93 ? 1.927 -0.018 19.687 1.00 49.38 93 PRO A CA 1
ATOM 711 C C . PRO A 1 93 ? 3.242 -0.768 19.919 1.00 49.38 93 PRO A C 1
ATOM 713 O O . PRO A 1 93 ? 3.192 -2.001 20.141 1.00 49.38 93 PRO A O 1
#

Foldseek 3Di:
DDDDDDDDDDDDDDDDDDPPPDPFKDADPDWDDDPNDTHGMKGFACQCVDPCLCPPHDPVCVVVVPPVSVLSNQQRGMVVRDHSVSCVVPPDD

pLDDT: mean 76.25, std 20.68, range [33.41, 97.25]

Radius of gyration: 19.83 Å; chains: 1; bounding box: 36×30×70 Å

Sequence (93 aa):
MKETKNIDTENTVVADTVKETSERGIKLTQPIERGGEKITYVEITGAIEQAGSLRDLSLSDVLNLKAESMFTLLSRVTSPRLDEVTIKKNGIP